Protein AF-A0AAW0NZB1-F1 (afdb_monomer_lite)

Foldseek 3Di:
DDDPDPADDDDPPDDCPQWDWDDDPPDIDIHGPPDDQVPFDKDWDWDDDPPDIDTDDIDTDGDDDPVDPVPPPCPPPPPPDPPVVVVVVVVCVVVVVVVVVVVVVVVVVVVVVVVVVVVVVVVVVVVVVVVVVVVVVPPPPPPDDDDDDDDDDDDDDDDDDDDDD

InterPro domains:
  IPR013106 Immunoglobulin V-set domain [PF07686] (17-64)
  IPR013783 Immunoglobulin-like fold [G3DSA:2.60.40.10] (5-89)
  IPR036179 Immunoglobulin-like domain superfamily [SSF48726] (19-67)

Sequence (165 aa):
MCDVEIKPSYCFGFKNKKFEMGTNITDVFLTISEVNVSDSGLYFCGFFMKTNIVLGETTRLSVVDASDPTQSAVTENSPKDNRFREIFFLTSIALGSLSLILCVAVILLSLRNNRLQKVNKELQTRANEVASEELNYAAVKMKSTTRSQTSDRQTEPHVIYSSTR

pLDDT: mean 71.8, std 19.12, range [30.34, 97.0]

Radius of gyration: 45.68 Å; chains: 1; bounding box: 113×47×102 Å

Structure (mmCIF, N/CA/C/O backbone):
data_AF-A0AAW0NZB1-F1
#
_entry.id   AF-A0AAW0NZB1-F1
#
loop_
_atom_site.group_PDB
_atom_site.id
_atom_site.type_symbol
_atom_site.label_atom_id
_atom_site.label_alt_id
_atom_site.label_comp_id
_atom_site.label_asym_id
_atom_site.label_entity_id
_atom_site.label_seq_id
_atom_site.pdbx_PDB_ins_code
_atom_site.Cartn_x
_atom_site.Cartn_y
_atom_site.Cartn_z
_atom_site.occupancy
_atom_site.B_iso_or_equiv
_atom_site.auth_seq_id
_atom_site.auth_comp_id
_atom_site.auth_asym_id
_atom_site.auth_atom_id
_atom_site.pdbx_PDB_model_num
ATOM 1 N N . MET A 1 1 ? -15.059 9.042 -11.119 1.00 30.34 1 MET A N 1
ATOM 2 C CA . MET A 1 1 ? -15.746 8.036 -10.287 1.00 30.34 1 MET A CA 1
ATOM 3 C C . MET A 1 1 ? -15.193 6.704 -10.742 1.00 30.34 1 MET A C 1
ATOM 5 O O . MET A 1 1 ? -15.323 6.424 -11.921 1.00 30.34 1 MET A O 1
ATOM 9 N N . CYS A 1 2 ? -14.452 5.988 -9.899 1.00 48.34 2 CYS A N 1
ATOM 10 C CA . CYS A 1 2 ? -13.971 4.655 -10.264 1.00 48.34 2 CYS A CA 1
ATOM 11 C C . CYS A 1 2 ? -15.089 3.664 -9.931 1.00 48.34 2 CYS A C 1
ATOM 13 O O . CYS A 1 2 ? -15.572 3.657 -8.798 1.00 48.34 2 CYS A O 1
ATOM 15 N N . ASP A 1 3 ? -15.542 2.939 -10.950 1.00 38.91 3 ASP A N 1
ATOM 16 C CA . ASP A 1 3 ? -16.677 2.022 -10.905 1.00 38.91 3 ASP A CA 1
ATOM 17 C C . ASP A 1 3 ? -16.427 0.801 -10.011 1.00 38.91 3 ASP A C 1
ATOM 19 O O . ASP A 1 3 ? -15.294 0.380 -9.775 1.00 38.91 3 ASP A O 1
ATOM 23 N N . VAL A 1 4 ? -17.530 0.232 -9.518 1.00 46.50 4 VAL A N 1
ATOM 24 C CA . VAL A 1 4 ? -17.585 -0.985 -8.697 1.00 46.50 4 VAL A CA 1
ATOM 25 C C . VAL A 1 4 ? -17.457 -2.211 -9.606 1.00 46.50 4 VAL A C 1
ATOM 27 O O . VAL A 1 4 ? -18.379 -2.995 -9.787 1.00 46.50 4 VAL A O 1
ATOM 30 N N . GLU A 1 5 ? -16.280 -2.358 -10.193 1.00 48.47 5 GLU A N 1
ATOM 31 C CA . GLU A 1 5 ? -15.723 -3.616 -10.673 1.00 48.47 5 GLU A CA 1
ATOM 32 C C . GLU A 1 5 ? -14.246 -3.522 -10.277 1.00 48.47 5 GLU A C 1
ATOM 34 O O . GLU A 1 5 ? -13.559 -2.605 -10.723 1.00 48.47 5 GLU A O 1
ATOM 39 N N . ILE A 1 6 ? -13.772 -4.348 -9.331 1.00 63.56 6 ILE A N 1
ATOM 40 C CA . ILE A 1 6 ? -12.441 -4.181 -8.707 1.00 63.56 6 ILE A CA 1
ATOM 41 C C . ILE A 1 6 ? -11.366 -4.647 -9.697 1.00 63.56 6 ILE A C 1
ATOM 43 O O . ILE A 1 6 ? -10.738 -5.688 -9.538 1.00 63.56 6 ILE A O 1
ATOM 47 N N . LYS A 1 7 ? -11.197 -3.892 -10.777 1.00 68.50 7 LYS A N 1
ATOM 48 C CA . LYS A 1 7 ? -10.157 -4.065 -11.775 1.00 68.50 7 LYS A CA 1
ATOM 49 C C . LYS A 1 7 ? -9.262 -2.832 -11.711 1.00 68.50 7 LYS A C 1
ATOM 51 O O . LYS A 1 7 ? -9.770 -1.713 -11.809 1.00 68.50 7 LYS A O 1
ATOM 56 N N . PRO A 1 8 ? -7.943 -2.999 -11.532 1.00 74.94 8 PRO A N 1
ATOM 57 C CA . PRO A 1 8 ? -7.038 -1.866 -11.491 1.00 74.94 8 PRO A CA 1
ATOM 58 C C . PRO A 1 8 ? -7.104 -1.121 -12.825 1.00 74.94 8 PRO A C 1
ATOM 60 O O . PRO A 1 8 ? -7.060 -1.718 -13.903 1.00 74.94 8 PRO A O 1
ATOM 63 N N . SER A 1 9 ? -7.227 0.200 -12.744 1.00 78.62 9 SER A N 1
ATOM 64 C CA . SER A 1 9 ? -7.278 1.083 -13.902 1.00 78.62 9 SER A CA 1
ATOM 65 C C . SER A 1 9 ? -6.035 1.954 -13.949 1.00 78.62 9 SER A C 1
ATOM 67 O O . SER A 1 9 ? -5.599 2.487 -12.929 1.00 78.62 9 SER A O 1
ATOM 69 N N . TYR A 1 10 ? -5.503 2.157 -15.146 1.00 83.38 10 TYR A N 1
ATOM 70 C CA . TYR A 1 10 ? -4.397 3.075 -15.367 1.00 83.38 10 TYR A CA 1
ATOM 71 C C . TYR A 1 10 ? -4.885 4.522 -15.424 1.00 83.38 10 TYR A C 1
ATOM 73 O O . TYR A 1 10 ? -5.968 4.805 -15.941 1.00 83.38 10 TYR A O 1
ATOM 81 N N . CYS A 1 11 ? -4.058 5.451 -14.941 1.00 80.06 11 CYS A N 1
ATOM 82 C CA . CYS A 1 11 ? -4.295 6.876 -15.143 1.00 80.06 11 CYS A CA 1
ATOM 83 C C . CYS A 1 11 ? -4.297 7.223 -16.639 1.00 80.06 11 CYS A C 1
ATOM 85 O O . CYS A 1 11 ? -3.591 6.609 -17.444 1.00 80.06 11 CYS A O 1
ATOM 87 N N . PHE A 1 12 ? -5.073 8.243 -17.008 1.00 77.31 12 PHE A N 1
ATOM 88 C CA . PHE A 1 12 ? -5.166 8.698 -18.391 1.00 77.31 12 PHE A CA 1
ATOM 89 C C . PHE A 1 12 ? -3.782 9.057 -18.959 1.00 77.31 12 PHE A C 1
ATOM 91 O O . PHE A 1 12 ? -3.005 9.768 -18.325 1.00 77.31 12 PHE A O 1
ATOM 98 N N . GLY A 1 13 ? -3.476 8.552 -20.159 1.00 75.38 13 GLY A N 1
ATOM 99 C CA . GLY A 1 13 ? -2.193 8.768 -20.837 1.00 75.38 13 GLY A CA 1
ATOM 100 C C . GLY A 1 13 ? -1.079 7.785 -20.458 1.00 75.38 13 GLY A C 1
ATOM 101 O O . GLY A 1 13 ? -0.032 7.783 -21.107 1.00 75.38 13 GLY A O 1
ATOM 102 N N . PHE A 1 14 ? -1.293 6.914 -19.469 1.00 80.56 14 PHE A N 1
ATOM 103 C CA . PHE A 1 14 ? -0.327 5.879 -19.116 1.00 80.56 14 PHE A CA 1
ATOM 104 C C . PHE A 1 14 ? -0.380 4.698 -20.097 1.00 80.56 14 PHE A C 1
ATOM 106 O O . PHE A 1 14 ? -1.452 4.185 -20.420 1.00 80.56 14 PHE A O 1
ATOM 113 N N . LYS A 1 15 ? 0.787 4.239 -20.564 1.00 75.12 15 LYS A N 1
ATOM 114 C CA . LYS A 1 15 ? 0.907 3.085 -21.468 1.00 75.12 15 LYS A CA 1
ATOM 115 C C . LYS A 1 15 ? 1.214 1.820 -20.665 1.00 75.12 15 LYS A C 1
ATOM 117 O O . LYS A 1 15 ? 2.303 1.664 -20.126 1.00 75.12 15 LYS A O 1
ATOM 122 N N . ASN A 1 16 ? 0.276 0.884 -20.653 1.00 70.25 16 ASN A N 1
ATOM 123 C CA . ASN A 1 16 ? 0.281 -0.345 -19.854 1.00 70.25 16 ASN A CA 1
ATOM 124 C C . ASN A 1 16 ? 1.114 -1.512 -20.426 1.00 70.25 16 ASN A C 1
ATOM 126 O O . ASN A 1 16 ? 0.802 -2.666 -20.163 1.00 70.25 16 ASN A O 1
ATOM 130 N N . LYS A 1 17 ? 2.152 -1.252 -21.230 1.00 80.56 17 LYS A N 1
ATOM 131 C CA . LYS A 1 17 ? 2.950 -2.345 -21.824 1.00 80.56 17 LYS A CA 1
ATOM 132 C C . LYS A 1 17 ? 3.973 -2.933 -20.856 1.00 80.56 17 LYS A C 1
ATOM 134 O O . LYS A 1 17 ? 4.192 -4.133 -20.849 1.00 80.56 17 LYS A O 1
ATOM 139 N N . LYS A 1 18 ? 4.611 -2.061 -20.074 1.00 89.81 18 LYS A N 1
ATOM 140 C CA . LYS A 1 18 ? 5.716 -2.416 -19.179 1.00 89.81 18 LYS A CA 1
ATOM 141 C C . LYS A 1 18 ? 5.250 -2.713 -17.755 1.00 89.81 18 LYS A C 1
ATOM 143 O O . LYS A 1 18 ? 5.797 -3.585 -17.093 1.00 89.81 18 LYS A O 1
ATOM 148 N N . PHE A 1 19 ? 4.240 -1.971 -17.306 1.00 90.44 19 PHE A N 1
ATOM 149 C CA . PHE A 1 19 ? 3.708 -2.030 -15.952 1.00 90.44 19 PHE A CA 1
ATOM 150 C C . PHE A 1 19 ? 2.319 -2.659 -15.981 1.00 90.44 19 PHE A C 1
ATOM 152 O O . PHE A 1 19 ? 1.356 -2.050 -16.461 1.00 90.44 19 PHE A O 1
ATOM 159 N N . GLU A 1 20 ? 2.216 -3.868 -15.451 1.00 90.94 20 GLU A N 1
ATOM 160 C CA . GLU A 1 20 ? 0.962 -4.582 -15.274 1.00 90.94 20 GLU A CA 1
ATOM 161 C C . GLU A 1 20 ? 0.505 -4.464 -13.820 1.00 90.94 20 GLU A C 1
ATOM 163 O O . GLU A 1 20 ? 1.252 -4.782 -12.896 1.00 90.94 20 GLU A O 1
ATOM 168 N N . MET A 1 21 ? -0.711 -3.959 -13.611 1.00 88.12 21 MET A N 1
ATOM 169 C CA . MET A 1 21 ? -1.321 -3.894 -12.286 1.00 88.12 21 MET A CA 1
ATOM 170 C C . MET A 1 21 ? -2.350 -5.009 -12.147 1.00 88.12 21 MET A C 1
ATOM 172 O O . MET A 1 21 ? -3.208 -5.178 -13.013 1.00 88.12 21 MET A O 1
ATOM 176 N N . GLY A 1 22 ? -2.292 -5.727 -11.031 1.00 86.69 22 GLY A N 1
ATOM 177 C CA . GLY A 1 22 ? -3.232 -6.779 -10.663 1.00 86.69 22 GLY A CA 1
ATOM 178 C C . GLY A 1 22 ? -3.824 -6.537 -9.280 1.00 86.69 22 GLY A C 1
ATOM 179 O O . GLY A 1 22 ? -3.271 -5.801 -8.466 1.00 86.69 22 GLY A O 1
ATOM 180 N N . THR A 1 23 ? -4.955 -7.172 -8.994 1.00 86.31 23 THR A N 1
ATOM 181 C CA . THR A 1 23 ? -5.547 -7.175 -7.654 1.00 86.31 23 THR A CA 1
ATOM 182 C C . THR A 1 23 ? -6.244 -8.503 -7.388 1.00 86.31 23 THR A C 1
ATOM 184 O O . THR A 1 23 ? -6.764 -9.141 -8.301 1.00 86.31 23 THR A O 1
ATOM 187 N N . ASN A 1 24 ? -6.223 -8.920 -6.132 1.00 82.88 24 ASN A N 1
ATOM 188 C CA . ASN A 1 24 ? -7.052 -9.962 -5.550 1.00 82.88 24 ASN A CA 1
ATOM 189 C C . ASN A 1 24 ? -7.829 -9.328 -4.377 1.00 82.88 24 ASN A C 1
ATOM 191 O O . ASN A 1 24 ? -7.587 -8.182 -4.012 1.00 82.88 24 ASN A O 1
ATOM 195 N N . ILE A 1 25 ? -8.746 -10.072 -3.764 1.00 78.44 25 ILE A N 1
ATOM 196 C CA . ILE A 1 25 ? -9.565 -9.663 -2.616 1.00 78.44 25 ILE A CA 1
ATOM 197 C C . ILE A 1 25 ? -8.712 -9.032 -1.505 1.00 78.44 25 ILE A C 1
ATOM 199 O O . ILE A 1 25 ? -9.146 -8.078 -0.866 1.00 78.44 25 ILE A O 1
ATOM 203 N N . THR A 1 26 ? -7.513 -9.566 -1.275 1.00 78.06 26 THR A N 1
ATOM 204 C CA . THR A 1 26 ? -6.618 -9.144 -0.191 1.00 78.06 26 THR A CA 1
ATOM 205 C C . THR A 1 26 ? -5.452 -8.280 -0.649 1.00 78.06 26 THR A C 1
ATOM 207 O O . THR A 1 26 ? -4.952 -7.486 0.141 1.00 78.06 26 THR A O 1
ATOM 210 N N . ASP A 1 27 ? -5.025 -8.413 -1.905 1.00 81.12 27 ASP A N 1
ATOM 211 C CA . ASP A 1 27 ? -3.705 -7.962 -2.341 1.00 81.12 27 ASP A CA 1
ATOM 212 C C . ASP A 1 27 ? -3.755 -7.155 -3.638 1.00 81.12 27 ASP A C 1
ATOM 214 O O . ASP A 1 27 ? -4.635 -7.317 -4.489 1.00 81.12 27 ASP A O 1
ATOM 218 N N . VAL A 1 28 ? -2.753 -6.298 -3.810 1.00 85.19 28 VAL A N 1
ATOM 219 C CA . VAL A 1 28 ? -2.498 -5.554 -5.044 1.00 85.19 28 VAL A CA 1
ATOM 220 C C . VAL A 1 28 ? -1.106 -5.924 -5.534 1.00 85.19 28 VAL A C 1
ATOM 222 O O . VAL A 1 28 ? -0.160 -5.981 -4.752 1.00 85.19 28 VAL A O 1
ATOM 225 N N . PHE A 1 29 ? -0.984 -6.164 -6.834 1.00 87.69 29 PHE A N 1
ATOM 226 C CA . PHE A 1 29 ? 0.248 -6.598 -7.479 1.00 87.69 29 PHE A CA 1
ATOM 227 C C . PHE A 1 29 ? 0.683 -5.568 -8.519 1.00 87.69 29 PHE A C 1
ATOM 229 O O . PHE A 1 29 ? -0.143 -5.054 -9.276 1.00 87.69 29 PHE A O 1
ATOM 236 N N . LEU A 1 30 ? 1.986 -5.299 -8.576 1.00 90.19 30 LEU A N 1
ATOM 237 C CA . LEU A 1 30 ? 2.618 -4.549 -9.655 1.00 90.19 30 LEU A CA 1
ATOM 238 C C . LEU A 1 30 ? 3.701 -5.425 -10.281 1.00 90.19 30 LEU A C 1
ATOM 240 O O . LEU A 1 30 ? 4.672 -5.790 -9.620 1.00 90.19 30 LEU A O 1
ATOM 244 N N . THR A 1 31 ? 3.541 -5.731 -11.560 1.00 91.94 31 THR A N 1
ATOM 245 C CA . THR A 1 31 ? 4.512 -6.479 -12.355 1.00 91.94 31 THR A CA 1
ATOM 246 C C . THR A 1 31 ? 5.180 -5.532 -13.343 1.00 91.94 31 THR A C 1
ATOM 248 O O . THR A 1 31 ? 4.511 -4.861 -14.128 1.00 91.94 31 THR A O 1
ATOM 251 N N . ILE A 1 32 ? 6.511 -5.472 -13.301 1.00 93.00 32 ILE A N 1
ATOM 252 C CA . ILE A 1 32 ? 7.329 -4.652 -14.198 1.00 93.00 32 ILE A CA 1
ATOM 253 C C . ILE A 1 32 ? 8.074 -5.605 -15.129 1.00 93.00 32 ILE A C 1
ATOM 255 O O . ILE A 1 32 ? 8.956 -6.342 -14.693 1.00 93.00 32 ILE A O 1
ATOM 259 N N . SER A 1 33 ? 7.691 -5.622 -16.401 1.00 92.69 33 SER A N 1
ATOM 260 C CA . SER A 1 33 ? 8.384 -6.387 -17.441 1.00 92.69 33 SER A CA 1
ATOM 261 C C . SER A 1 33 ? 9.565 -5.584 -17.988 1.00 92.69 33 SER A C 1
ATOM 263 O O . SER A 1 33 ? 9.532 -4.357 -17.953 1.00 92.69 33 SER A O 1
ATOM 265 N N . GLU A 1 34 ? 10.597 -6.253 -18.513 1.00 90.38 34 GLU A N 1
ATOM 266 C CA . GLU A 1 34 ? 11.764 -5.590 -19.133 1.00 90.38 34 GLU A CA 1
ATOM 267 C C . GLU A 1 34 ? 12.394 -4.507 -18.230 1.00 90.38 34 GLU A C 1
ATOM 269 O O . GLU A 1 34 ? 12.534 -3.337 -18.604 1.00 90.38 34 GLU A O 1
ATOM 274 N N . VAL A 1 35 ? 12.724 -4.903 -16.999 1.00 90.38 35 VAL A N 1
ATOM 275 C CA . VAL A 1 35 ? 13.264 -4.011 -15.967 1.00 90.38 35 VAL A CA 1
ATOM 276 C C . VAL A 1 35 ? 14.588 -3.385 -16.425 1.00 90.38 35 VAL A C 1
ATOM 278 O O . VAL A 1 35 ? 15.487 -4.082 -16.892 1.00 90.38 35 VAL A O 1
ATOM 281 N N . ASN A 1 36 ? 14.718 -2.069 -16.272 1.00 91.94 36 ASN A N 1
ATOM 282 C CA . ASN A 1 36 ? 15.905 -1.290 -16.610 1.00 91.94 36 ASN A CA 1
ATOM 283 C C . ASN A 1 36 ? 16.331 -0.384 -15.443 1.00 91.94 36 ASN A C 1
ATOM 285 O O . ASN A 1 36 ? 15.583 -0.178 -14.491 1.00 91.94 36 ASN A O 1
ATOM 289 N N . VAL A 1 37 ? 17.540 0.183 -15.520 1.00 90.56 37 VAL A N 1
ATOM 290 C CA . VAL A 1 37 ? 18.085 1.059 -14.463 1.00 90.56 37 VAL A CA 1
ATOM 291 C C . VAL A 1 37 ? 17.161 2.249 -14.169 1.00 90.56 37 VAL A C 1
ATOM 293 O O . VAL A 1 37 ? 17.033 2.654 -13.014 1.00 90.56 37 VAL A O 1
ATOM 296 N N . SER A 1 38 ? 16.462 2.768 -15.185 1.00 90.19 38 SER A N 1
ATOM 297 C CA . SER A 1 38 ? 15.507 3.877 -15.052 1.00 90.19 38 SER A CA 1
ATOM 298 C C . SER A 1 38 ? 14.228 3.522 -14.288 1.00 90.19 38 SER A C 1
ATOM 300 O O . SER A 1 38 ? 13.502 4.435 -13.905 1.00 90.19 38 SER A O 1
ATOM 302 N N . ASP A 1 39 ? 13.956 2.239 -14.037 1.00 92.00 39 ASP A N 1
ATOM 303 C CA . ASP A 1 39 ? 12.850 1.807 -13.174 1.00 92.00 39 ASP A CA 1
ATOM 304 C C . ASP A 1 39 ? 13.208 1.864 -11.689 1.00 92.00 39 ASP A C 1
ATOM 306 O O . ASP A 1 39 ? 12.335 1.671 -10.840 1.00 92.00 39 ASP A O 1
ATOM 310 N N . SER A 1 40 ? 14.477 2.108 -11.353 1.00 93.00 40 SER A N 1
ATOM 311 C CA . SER A 1 40 ? 14.894 2.283 -9.965 1.00 93.00 40 SER A CA 1
ATOM 312 C C . SER A 1 40 ? 14.162 3.466 -9.337 1.00 93.00 40 SER A C 1
ATOM 314 O O . SER A 1 40 ? 14.091 4.553 -9.909 1.00 93.00 40 SER A O 1
ATOM 316 N N . GLY A 1 41 ? 13.637 3.279 -8.133 1.00 92.69 41 GLY A N 1
ATOM 317 C CA . GLY A 1 41 ? 12.852 4.302 -7.462 1.00 92.69 41 GLY A CA 1
ATOM 318 C C . GLY A 1 41 ? 12.058 3.772 -6.280 1.00 92.69 41 GLY A C 1
ATOM 319 O O . GLY A 1 41 ? 12.182 2.616 -5.873 1.00 92.69 41 GLY A O 1
ATOM 320 N N . LEU A 1 42 ? 11.240 4.657 -5.715 1.00 91.31 42 LEU A N 1
ATOM 321 C CA . LEU A 1 42 ? 10.289 4.324 -4.662 1.00 91.31 42 LEU A CA 1
ATOM 322 C C . LEU A 1 42 ? 8.931 4.003 -5.284 1.00 91.31 42 LEU A C 1
ATOM 324 O O . LEU A 1 42 ? 8.385 4.796 -6.051 1.00 91.31 42 LEU A O 1
ATOM 328 N N . TYR A 1 43 ? 8.387 2.856 -4.908 1.00 91.38 43 TYR A N 1
ATOM 329 C CA . TYR A 1 43 ? 7.082 2.366 -5.312 1.00 91.38 43 TYR A CA 1
ATOM 330 C C . TYR A 1 43 ? 6.160 2.372 -4.098 1.00 91.38 43 TYR A C 1
ATOM 332 O O . TYR A 1 43 ? 6.511 1.870 -3.029 1.00 91.38 43 TYR A O 1
ATOM 340 N N . PHE A 1 44 ? 4.976 2.950 -4.268 1.00 88.81 44 PHE A N 1
ATOM 341 C CA . PHE A 1 44 ? 3.990 3.109 -3.206 1.00 88.81 44 PHE A CA 1
ATOM 342 C C . PHE A 1 44 ? 2.739 2.325 -3.575 1.00 88.81 44 PHE A C 1
ATOM 344 O O . PHE A 1 44 ? 2.188 2.511 -4.661 1.00 88.81 44 PHE A O 1
ATOM 351 N N . CYS A 1 45 ? 2.266 1.480 -2.665 1.00 86.81 45 CYS A N 1
ATOM 352 C CA . CYS A 1 45 ? 0.905 0.967 -2.736 1.00 86.81 45 CYS A CA 1
ATOM 353 C C . CYS A 1 45 ? -0.027 1.920 -1.980 1.00 86.81 45 CYS A C 1
ATOM 355 O O . CYS A 1 45 ? 0.386 2.622 -1.058 1.00 86.81 45 CYS A O 1
ATOM 357 N N . GLY A 1 46 ? -1.292 1.986 -2.373 1.00 82.19 46 GLY A N 1
ATOM 358 C CA . GLY A 1 46 ? -2.263 2.833 -1.697 1.00 82.19 46 GLY A CA 1
ATOM 359 C C . GLY A 1 46 ? -3.634 2.749 -2.337 1.00 82.19 46 GLY A C 1
ATOM 360 O O . GLY A 1 46 ? -3.781 2.266 -3.459 1.00 82.19 46 GLY A O 1
ATOM 361 N N . PHE A 1 47 ? -4.645 3.219 -1.619 1.00 76.62 47 PHE A N 1
ATOM 362 C CA . PHE A 1 47 ? -6.022 3.238 -2.098 1.00 76.62 47 PHE A CA 1
ATOM 363 C C . PHE A 1 47 ? -6.670 4.595 -1.841 1.00 76.62 47 PHE A C 1
ATOM 365 O O . PHE A 1 47 ? -6.337 5.324 -0.901 1.00 76.62 47 PHE A O 1
ATOM 372 N N . PHE A 1 48 ? -7.615 4.939 -2.712 1.00 74.38 48 PHE A N 1
ATOM 373 C CA . PHE A 1 48 ? -8.394 6.161 -2.599 1.00 74.38 48 PHE A CA 1
ATOM 374 C C . PHE A 1 48 ? -9.596 5.923 -1.685 1.00 74.38 48 PHE A C 1
ATOM 376 O O . PHE A 1 48 ? -10.458 5.096 -1.974 1.00 74.38 48 PHE A O 1
ATOM 383 N N . MET A 1 49 ? -9.684 6.691 -0.601 1.00 76.12 49 MET A N 1
ATOM 384 C CA . MET A 1 49 ? -10.865 6.773 0.255 1.00 76.12 49 MET A CA 1
ATOM 385 C C . MET A 1 49 ? -11.511 8.143 0.075 1.00 76.12 49 MET A C 1
ATOM 387 O O . MET A 1 49 ? -11.090 9.131 0.682 1.00 76.12 49 MET A O 1
ATOM 391 N N . LYS A 1 50 ? -12.567 8.204 -0.745 1.00 79.06 50 LYS A N 1
ATOM 392 C CA . LYS A 1 50 ? -13.257 9.452 -1.120 1.00 79.06 50 LYS A CA 1
ATOM 393 C C . LYS A 1 50 ? -12.289 10.455 -1.769 1.00 79.06 50 LYS A C 1
ATOM 395 O O . LYS A 1 50 ? -11.963 10.304 -2.939 1.00 79.06 50 LYS A O 1
ATOM 400 N N . THR A 1 51 ? -11.839 11.463 -1.019 1.00 75.12 51 THR A N 1
ATOM 401 C CA . THR A 1 51 ? -10.902 12.513 -1.455 1.00 75.12 51 THR A CA 1
ATOM 402 C C . THR A 1 51 ? -9.491 12.332 -0.898 1.00 75.12 51 THR A C 1
ATOM 404 O O . THR A 1 51 ? -8.606 13.107 -1.239 1.00 75.12 51 THR A O 1
ATOM 407 N N . ASN A 1 52 ? -9.275 11.347 -0.023 1.00 76.44 52 ASN A N 1
ATOM 408 C CA . ASN A 1 52 ? -7.991 11.113 0.627 1.00 76.44 52 ASN A CA 1
ATOM 409 C C . ASN A 1 52 ? -7.287 9.908 0.009 1.00 76.44 52 ASN A C 1
ATOM 411 O O . ASN A 1 52 ? -7.924 8.911 -0.338 1.00 76.44 52 ASN A O 1
ATOM 415 N N . ILE A 1 53 ? -5.963 9.995 -0.077 1.00 81.94 53 ILE A N 1
ATOM 416 C CA . ILE A 1 53 ? -5.101 8.882 -0.467 1.00 81.94 53 ILE A CA 1
ATOM 417 C C . ILE A 1 53 ? -4.518 8.295 0.809 1.00 81.94 53 ILE A C 1
ATOM 419 O O . ILE A 1 53 ? -3.881 9.007 1.584 1.00 81.94 53 ILE A O 1
ATOM 423 N N . VAL A 1 54 ? -4.736 7.001 1.021 1.00 81.81 54 VAL A N 1
ATOM 424 C CA . VAL A 1 54 ? -4.045 6.249 2.066 1.00 81.81 54 VAL A CA 1
ATOM 425 C C . VAL A 1 54 ? -2.914 5.490 1.391 1.00 81.81 54 VAL A C 1
ATOM 427 O O . VAL A 1 54 ? -3.169 4.592 0.589 1.00 81.81 54 VAL A O 1
ATOM 430 N N . LEU A 1 55 ? -1.676 5.889 1.680 1.00 85.44 55 LEU A N 1
ATOM 431 C CA . LEU A 1 55 ? -0.476 5.203 1.210 1.00 85.44 55 LEU A CA 1
ATOM 432 C C . LEU A 1 55 ? -0.095 4.108 2.208 1.00 85.44 55 LEU A C 1
ATOM 434 O O . LEU A 1 55 ? -0.108 4.332 3.419 1.00 85.44 55 LEU A O 1
ATOM 438 N N . GLY A 1 56 ? 0.213 2.929 1.684 1.00 80.56 56 GLY A N 1
ATOM 439 C C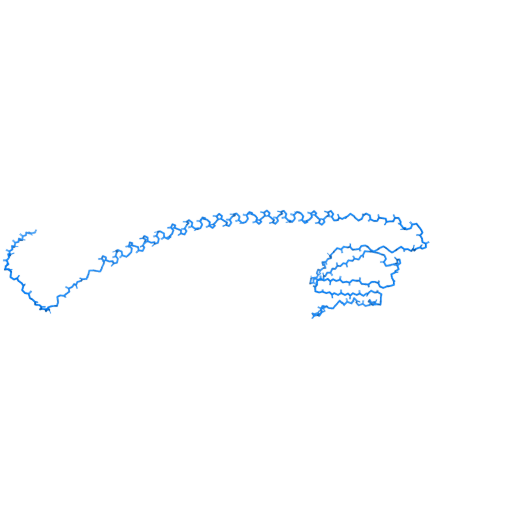A . GLY A 1 56 ? 0.784 1.815 2.421 1.00 80.56 56 GLY A CA 1
ATOM 440 C C . GLY A 1 56 ? 2.306 1.905 2.505 1.00 80.56 56 GLY A C 1
ATOM 441 O O . GLY A 1 56 ? 2.906 2.977 2.388 1.00 80.56 56 GLY A O 1
ATOM 442 N N . GLU A 1 57 ? 2.932 0.754 2.730 1.00 80.44 57 GLU A N 1
ATOM 443 C CA . GLU A 1 57 ? 4.382 0.641 2.852 1.00 80.44 57 GLU A CA 1
ATOM 444 C C . GLU A 1 57 ? 5.091 1.004 1.536 1.00 80.44 57 GLU A C 1
ATOM 446 O O . GLU A 1 57 ? 4.608 0.732 0.434 1.00 80.44 57 GLU A O 1
ATOM 451 N N . THR A 1 58 ? 6.245 1.663 1.654 1.00 86.12 58 THR A N 1
ATOM 452 C CA . THR A 1 58 ? 7.055 2.071 0.501 1.00 86.12 58 THR A CA 1
ATOM 453 C C . THR A 1 58 ? 8.068 0.986 0.175 1.00 86.12 58 THR A C 1
ATOM 455 O O . THR A 1 58 ? 8.884 0.624 1.016 1.00 86.12 58 THR A O 1
ATOM 458 N N . THR A 1 59 ? 8.062 0.514 -1.067 1.00 90.69 59 THR A N 1
ATOM 459 C CA . THR A 1 59 ? 9.047 -0.447 -1.572 1.00 90.69 59 THR A CA 1
ATOM 460 C C . THR A 1 59 ? 10.093 0.283 -2.405 1.00 90.69 59 THR A C 1
ATOM 462 O O . THR A 1 59 ? 9.747 0.990 -3.349 1.00 90.69 59 THR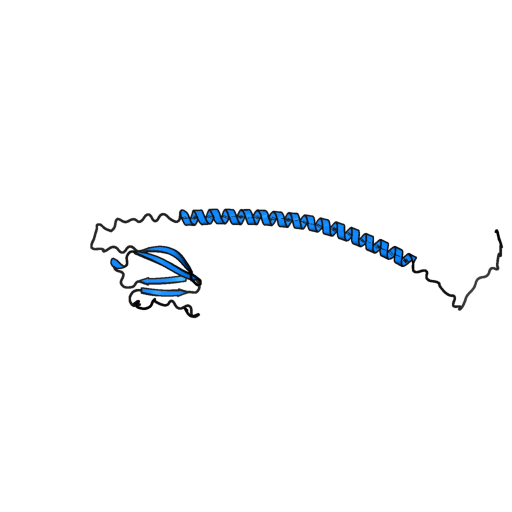 A O 1
ATOM 465 N N . ARG A 1 60 ? 11.382 0.116 -2.093 1.00 91.56 60 ARG A N 1
ATOM 466 C CA . ARG A 1 60 ? 12.469 0.642 -2.930 1.00 91.56 60 ARG A CA 1
ATOM 467 C C . ARG A 1 60 ? 12.938 -0.423 -3.914 1.00 91.56 60 ARG A C 1
ATOM 469 O O . ARG A 1 60 ? 13.353 -1.503 -3.507 1.00 91.56 60 ARG A O 1
ATOM 476 N N . LEU A 1 61 ? 12.900 -0.096 -5.202 1.00 92.75 61 LEU A N 1
ATOM 477 C CA . LEU A 1 61 ? 13.485 -0.899 -6.270 1.00 92.75 61 LEU A CA 1
ATOM 478 C C . LEU A 1 61 ? 14.800 -0.248 -6.702 1.00 92.75 61 LEU A C 1
ATOM 480 O O . LEU A 1 61 ? 14.824 0.931 -7.050 1.00 92.75 61 LEU A O 1
ATOM 484 N N . SER A 1 62 ? 15.889 -1.010 -6.685 1.00 91.56 62 SER A N 1
ATOM 485 C CA . SER A 1 62 ? 17.197 -0.578 -7.178 1.00 91.56 62 SER A CA 1
ATOM 486 C C . SER A 1 62 ? 17.671 -1.587 -8.211 1.00 91.56 62 SER A C 1
ATOM 488 O O . SER A 1 62 ? 17.926 -2.742 -7.877 1.00 91.56 62 SER A O 1
ATOM 490 N N . VAL A 1 63 ? 17.763 -1.158 -9.464 1.00 90.88 63 VAL A N 1
ATOM 491 C CA . VAL A 1 63 ? 18.201 -1.980 -10.591 1.00 90.88 63 VAL A CA 1
ATOM 492 C C . VAL A 1 63 ? 19.635 -1.592 -10.909 1.00 90.88 63 VAL A C 1
ATOM 494 O O . VAL A 1 63 ? 19.918 -0.430 -11.195 1.00 90.88 63 VAL A O 1
ATOM 497 N N . VAL A 1 64 ? 20.539 -2.563 -10.836 1.00 87.75 64 VAL A N 1
ATOM 498 C CA . VAL A 1 64 ? 21.969 -2.362 -11.083 1.00 87.75 64 VAL A CA 1
ATOM 499 C C . VAL A 1 64 ? 22.315 -2.915 -12.457 1.00 87.75 64 VAL A C 1
ATOM 501 O O . VAL A 1 64 ? 21.864 -4.004 -12.815 1.00 87.75 64 VAL A O 1
ATOM 504 N N . ASP A 1 65 ? 23.114 -2.172 -13.220 1.00 82.44 65 ASP A N 1
ATOM 505 C CA . ASP A 1 65 ? 23.660 -2.667 -14.479 1.00 82.44 65 ASP A CA 1
ATOM 506 C C . ASP A 1 65 ? 24.859 -3.583 -14.206 1.00 82.44 65 ASP A C 1
ATOM 508 O O . ASP A 1 65 ? 25.800 -3.210 -13.503 1.00 82.44 65 ASP A O 1
ATOM 512 N N . ALA A 1 66 ? 24.835 -4.789 -14.770 1.00 74.25 66 ALA A N 1
ATOM 513 C CA . ALA A 1 66 ? 25.889 -5.780 -14.582 1.00 74.25 66 ALA A CA 1
ATOM 514 C C . ALA A 1 66 ? 27.236 -5.333 -15.180 1.00 74.25 66 ALA A C 1
ATOM 516 O O . ALA A 1 66 ? 28.276 -5.882 -14.815 1.00 74.25 66 ALA A O 1
ATOM 517 N N . SER A 1 67 ? 27.238 -4.344 -16.083 1.00 75.06 67 SER A N 1
ATOM 518 C CA . SER A 1 67 ? 28.468 -3.788 -16.655 1.00 75.06 67 SER A CA 1
ATOM 519 C C . SER A 1 67 ? 29.180 -2.769 -15.762 1.00 75.06 67 SER A C 1
ATOM 521 O O . SER A 1 67 ? 30.310 -2.400 -16.079 1.00 75.06 67 SER A O 1
ATOM 523 N N . ASP A 1 68 ? 28.557 -2.308 -14.672 1.00 66.62 68 ASP A N 1
ATOM 524 C CA . ASP A 1 68 ? 29.159 -1.331 -13.762 1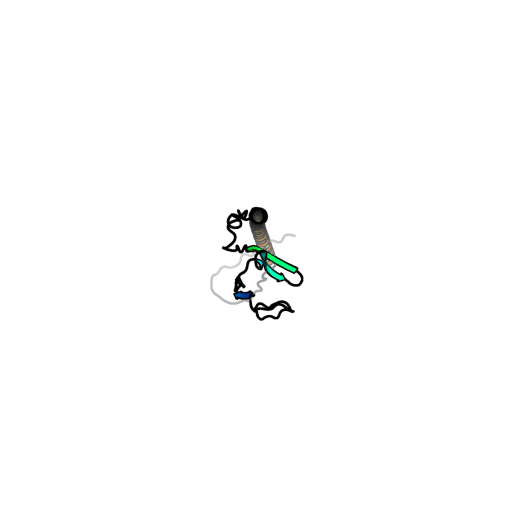.00 66.62 68 ASP A CA 1
ATOM 525 C C . ASP A 1 68 ? 29.511 -1.965 -12.398 1.00 66.62 68 ASP A C 1
ATOM 527 O O . ASP A 1 68 ? 28.666 -2.062 -11.499 1.00 66.62 68 ASP A O 1
ATOM 531 N N . PRO A 1 69 ? 30.774 -2.389 -12.194 1.00 60.06 69 PRO A N 1
ATOM 532 C CA . PRO A 1 69 ? 31.207 -3.040 -10.958 1.00 60.06 69 PRO A CA 1
ATOM 533 C C . PRO A 1 69 ? 31.198 -2.108 -9.735 1.00 60.06 69 PRO A C 1
ATOM 535 O O . PRO A 1 69 ? 31.378 -2.584 -8.614 1.00 60.06 69 PRO A O 1
ATOM 538 N N . THR A 1 70 ? 30.976 -0.798 -9.903 1.00 63.38 70 THR A N 1
ATOM 539 C CA . THR A 1 70 ? 30.976 0.162 -8.785 1.00 63.38 70 THR A CA 1
ATOM 540 C C . THR A 1 70 ? 29.647 0.238 -8.026 1.00 63.38 70 THR A C 1
ATOM 542 O O . THR A 1 70 ? 29.620 0.699 -6.886 1.00 63.38 70 THR A O 1
ATOM 545 N N . GLN A 1 71 ? 28.548 -0.264 -8.602 1.00 57.72 71 GLN A N 1
ATOM 546 C CA . GLN A 1 71 ? 27.195 -0.102 -8.047 1.00 57.72 71 GLN A CA 1
ATOM 547 C C . GLN A 1 71 ? 26.705 -1.287 -7.193 1.00 57.72 71 GLN A C 1
ATOM 549 O O . GLN A 1 71 ? 25.685 -1.183 -6.512 1.00 57.72 71 GLN A O 1
ATOM 554 N N . SER A 1 72 ? 27.451 -2.396 -7.150 1.00 54.91 72 SER A N 1
ATOM 555 C CA . SER A 1 72 ? 27.080 -3.612 -6.396 1.00 54.91 72 SER A CA 1
ATOM 556 C C . SER A 1 72 ? 27.214 -3.482 -4.866 1.00 54.91 72 SER A C 1
ATOM 558 O O . SER A 1 72 ? 26.904 -4.423 -4.140 1.00 54.91 72 SER A O 1
ATOM 560 N N . ALA A 1 73 ? 27.672 -2.332 -4.357 1.00 52.50 73 ALA A N 1
ATOM 561 C CA . ALA A 1 73 ? 27.959 -2.107 -2.937 1.00 52.50 73 ALA A CA 1
ATOM 562 C C . ALA A 1 73 ? 26.910 -1.253 -2.198 1.00 52.50 73 ALA A C 1
ATOM 564 O O . ALA A 1 73 ? 27.182 -0.773 -1.098 1.00 52.50 73 ALA A O 1
ATOM 565 N N . VAL A 1 74 ? 25.707 -1.059 -2.749 1.00 56.03 74 VAL A N 1
ATOM 566 C CA . VAL A 1 74 ? 24.599 -0.466 -1.979 1.00 56.03 74 VAL A CA 1
ATOM 567 C C . VAL A 1 74 ? 23.838 -1.587 -1.277 1.00 56.03 74 VAL A C 1
ATOM 569 O O . VAL A 1 74 ? 22.716 -1.940 -1.632 1.00 56.03 74 VAL A O 1
ATOM 572 N N . THR A 1 75 ? 24.480 -2.168 -0.263 1.00 48.28 75 THR A N 1
ATOM 573 C CA . THR A 1 75 ? 23.797 -2.949 0.769 1.00 48.28 75 THR A CA 1
ATOM 574 C C . THR A 1 75 ? 22.907 -1.977 1.528 1.00 48.28 75 THR A C 1
ATOM 576 O O . THR A 1 75 ? 23.343 -1.289 2.452 1.00 48.28 75 THR A O 1
ATOM 579 N N . GLU A 1 76 ? 21.660 -1.848 1.088 1.00 50.94 76 GLU A N 1
ATOM 580 C CA . GLU A 1 76 ? 20.683 -1.059 1.809 1.00 50.94 76 GLU A CA 1
ATOM 581 C C . GLU A 1 76 ? 20.326 -1.824 3.081 1.00 50.94 76 GLU A C 1
ATOM 583 O O . GLU A 1 76 ? 19.498 -2.735 3.104 1.00 50.94 76 GLU A O 1
ATOM 588 N N . ASN A 1 77 ? 21.007 -1.453 4.162 1.00 45.81 77 ASN A N 1
ATOM 589 C CA . ASN A 1 77 ? 20.522 -1.640 5.514 1.00 45.81 77 ASN A CA 1
ATOM 590 C C . ASN A 1 77 ? 19.194 -0.883 5.613 1.00 45.81 77 ASN A C 1
ATOM 592 O O . ASN A 1 77 ? 19.169 0.249 6.086 1.00 45.81 77 ASN A O 1
ATOM 596 N N . SER A 1 78 ? 18.107 -1.472 5.114 1.00 48.25 78 SER A N 1
ATOM 597 C CA . SER A 1 78 ? 16.765 -0.959 5.349 1.00 48.25 78 SER A CA 1
ATOM 598 C C . SER A 1 78 ? 16.559 -0.957 6.864 1.00 48.25 78 SER A C 1
ATOM 600 O O . SER A 1 78 ? 16.587 -2.032 7.483 1.00 48.25 78 SER A O 1
ATOM 602 N N . PRO A 1 79 ? 16.417 0.212 7.514 1.00 47.28 79 PRO A N 1
ATOM 603 C CA . PRO A 1 79 ? 16.050 0.258 8.912 1.00 47.28 79 PRO A CA 1
ATOM 604 C C . PRO A 1 79 ? 14.603 -0.220 8.968 1.00 47.28 79 PRO A C 1
ATOM 606 O O . PRO A 1 79 ? 13.684 0.557 8.722 1.00 47.28 79 PRO A O 1
ATOM 609 N N . LYS A 1 80 ? 14.408 -1.512 9.251 1.00 49.97 80 LYS A N 1
ATOM 610 C CA . LYS A 1 80 ? 13.096 -2.076 9.566 1.00 49.97 80 LYS A CA 1
ATOM 611 C C . LYS A 1 80 ? 12.422 -1.178 10.599 1.00 49.97 80 LYS A C 1
ATOM 613 O O . LYS A 1 80 ? 12.845 -1.140 11.751 1.00 49.97 80 LYS A O 1
ATOM 618 N N . ASP A 1 81 ? 11.403 -0.452 10.161 1.00 55.88 81 ASP A N 1
ATOM 619 C CA . ASP A 1 81 ? 10.232 -0.066 10.937 1.00 55.88 81 ASP A CA 1
ATOM 620 C C . ASP A 1 81 ? 10.453 0.275 12.410 1.00 55.88 81 ASP A C 1
ATOM 622 O O . ASP A 1 81 ? 9.821 -0.277 13.310 1.00 55.88 81 ASP A O 1
ATOM 626 N N . ASN A 1 82 ? 11.305 1.253 12.700 1.00 59.56 82 ASN A N 1
ATOM 627 C CA . ASN A 1 82 ? 11.328 1.817 14.050 1.00 59.56 82 ASN A CA 1
ATOM 628 C C . ASN A 1 82 ? 10.044 2.614 14.315 1.00 59.56 82 ASN A C 1
ATOM 630 O O . ASN A 1 82 ? 9.443 2.481 15.375 1.00 59.56 82 ASN A O 1
ATOM 634 N N . ARG A 1 83 ? 9.571 3.366 13.313 1.00 63.50 83 ARG A N 1
ATOM 635 C CA . ARG A 1 83 ? 8.400 4.250 13.423 1.00 63.50 83 ARG A CA 1
ATOM 636 C C . ARG A 1 83 ? 7.075 3.498 13.438 1.00 63.50 83 ARG A C 1
ATOM 638 O O . ARG A 1 83 ? 6.231 3.803 14.274 1.00 63.50 83 ARG A O 1
ATOM 645 N N . PHE A 1 84 ? 6.885 2.515 12.555 1.00 63.59 84 PHE A N 1
ATOM 646 C CA . PHE A 1 84 ? 5.648 1.731 12.547 1.00 63.59 84 PHE A CA 1
ATOM 647 C C . PHE A 1 84 ? 5.515 0.913 13.832 1.00 63.59 84 PHE A C 1
ATOM 649 O O . PHE A 1 84 ? 4.464 0.912 14.466 1.00 63.59 84 PHE A O 1
ATOM 656 N N . ARG A 1 85 ? 6.619 0.309 14.285 1.00 67.62 85 ARG A N 1
ATOM 657 C CA . ARG A 1 85 ? 6.671 -0.434 15.542 1.00 67.62 85 ARG A CA 1
ATOM 658 C C . ARG A 1 85 ? 6.387 0.461 16.754 1.00 67.62 85 ARG A C 1
ATOM 660 O O . ARG A 1 85 ? 5.626 0.069 17.630 1.00 67.62 85 ARG A O 1
ATOM 667 N N . GLU A 1 86 ? 6.936 1.672 16.791 1.00 72.25 86 GLU A N 1
ATOM 668 C CA . GLU A 1 86 ? 6.680 2.647 17.858 1.00 72.25 86 GLU A CA 1
ATOM 669 C C . GLU A 1 86 ? 5.210 3.104 17.890 1.00 72.25 86 GLU A C 1
ATOM 671 O O . GLU A 1 86 ? 4.584 3.088 18.949 1.00 72.25 86 GLU A O 1
ATOM 676 N N . ILE A 1 87 ? 4.614 3.405 16.731 1.00 77.62 87 ILE A N 1
ATOM 677 C CA . ILE A 1 87 ? 3.189 3.761 16.623 1.00 77.62 87 ILE A CA 1
ATOM 678 C C . ILE A 1 87 ? 2.298 2.582 17.039 1.00 77.62 87 ILE A C 1
ATOM 680 O O . ILE A 1 87 ? 1.330 2.769 17.781 1.00 77.62 87 ILE A O 1
ATOM 684 N N . PHE A 1 88 ? 2.626 1.363 16.611 1.00 78.38 88 PHE A N 1
ATOM 685 C CA . PHE A 1 88 ? 1.869 0.161 16.958 1.00 78.38 88 PHE A CA 1
ATOM 686 C C . PHE A 1 88 ? 1.922 -0.130 18.465 1.00 78.38 88 PHE A C 1
ATOM 688 O O . PHE A 1 88 ? 0.901 -0.436 19.078 1.00 78.38 88 PHE A O 1
ATOM 695 N N . PHE A 1 89 ? 3.083 0.048 19.104 1.00 83.44 89 PHE A N 1
ATOM 696 C CA . PHE A 1 89 ? 3.204 -0.105 20.555 1.00 83.44 89 PHE A CA 1
ATOM 697 C C . PHE A 1 89 ? 2.432 0.967 21.327 1.00 83.44 89 PHE A C 1
ATOM 699 O O . PHE A 1 89 ? 1.689 0.630 22.249 1.00 83.44 89 PHE A O 1
ATOM 706 N N . LEU A 1 90 ? 2.546 2.242 20.943 1.00 83.44 90 LEU A N 1
ATOM 707 C CA . LEU A 1 90 ? 1.829 3.335 21.610 1.00 83.44 90 LEU A CA 1
ATOM 708 C C . LEU A 1 90 ? 0.308 3.168 21.500 1.00 83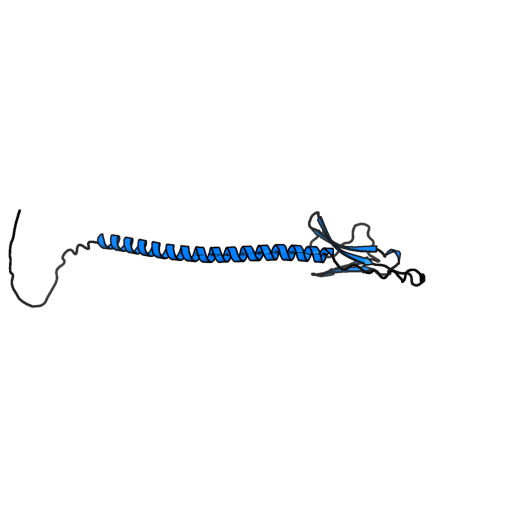.44 90 LEU A C 1
ATOM 710 O O . LEU A 1 90 ? -0.408 3.308 22.493 1.00 83.44 90 LEU A O 1
ATOM 714 N N . THR A 1 91 ? -0.188 2.816 20.312 1.00 85.69 91 THR A N 1
ATOM 715 C CA . THR A 1 91 ? -1.623 2.584 20.080 1.00 85.69 91 THR A CA 1
ATOM 716 C C . THR A 1 91 ? -2.129 1.341 20.810 1.00 85.69 91 THR A C 1
ATOM 718 O O . THR A 1 91 ? -3.183 1.401 21.444 1.00 85.69 91 THR A O 1
ATOM 721 N N . SER A 1 92 ? -1.362 0.245 20.815 1.00 90.69 92 SER A N 1
ATOM 722 C CA . SER A 1 92 ? -1.702 -0.971 21.562 1.00 90.69 92 SER A CA 1
ATOM 723 C C . SER A 1 92 ? -1.786 -0.723 23.070 1.00 90.69 92 SER A C 1
ATOM 725 O O . SER A 1 92 ? -2.702 -1.228 23.719 1.00 90.69 92 SER A O 1
ATOM 727 N N . ILE A 1 93 ? -0.857 0.049 23.643 1.00 92.06 93 ILE A N 1
ATOM 728 C CA . ILE A 1 93 ? -0.858 0.375 25.077 1.00 92.06 93 ILE A CA 1
ATOM 729 C C . ILE A 1 93 ? -2.049 1.279 25.419 1.00 92.06 93 ILE A C 1
ATOM 731 O O . ILE A 1 93 ? -2.751 1.036 26.406 1.00 92.06 93 ILE A O 1
ATOM 735 N N . ALA A 1 94 ? -2.316 2.298 24.598 1.00 93.56 94 ALA A N 1
ATOM 736 C CA . ALA A 1 94 ? -3.426 3.222 24.819 1.00 93.56 94 ALA A CA 1
ATOM 737 C C . ALA A 1 94 ? -4.789 2.510 24.752 1.00 93.56 94 ALA A C 1
ATOM 739 O O . ALA A 1 94 ? -5.605 2.648 25.663 1.00 93.56 94 ALA A O 1
ATOM 740 N N . LEU A 1 95 ? -5.021 1.692 23.720 1.00 92.62 95 LEU A N 1
ATOM 741 C CA . LEU A 1 95 ? -6.270 0.941 23.567 1.00 92.62 95 LEU A CA 1
ATOM 742 C C . LEU A 1 95 ? -6.420 -0.153 24.631 1.00 92.62 95 LEU A C 1
ATOM 744 O O . LEU A 1 95 ? -7.503 -0.311 25.194 1.00 92.62 95 LEU A O 1
ATOM 748 N N . GLY A 1 96 ? -5.340 -0.871 24.956 1.00 94.62 96 GLY A N 1
ATOM 749 C CA . GLY A 1 96 ? -5.355 -1.917 25.979 1.00 94.62 96 GLY A CA 1
ATOM 750 C C . GLY A 1 96 ? -5.667 -1.378 27.376 1.00 94.62 96 GLY A C 1
ATOM 751 O O . GLY A 1 96 ? -6.518 -1.929 28.075 1.00 94.62 96 GLY A O 1
ATOM 752 N N . SER A 1 97 ? -5.030 -0.271 27.772 1.00 94.19 97 SER A N 1
ATOM 753 C CA . SER A 1 97 ? -5.270 0.362 29.077 1.00 94.19 97 SER A CA 1
ATOM 754 C C . SER A 1 97 ? -6.684 0.932 29.192 1.00 94.19 97 SER A C 1
ATOM 756 O O . SER A 1 97 ? -7.371 0.652 30.176 1.00 94.19 97 SER A O 1
ATOM 758 N N . LEU A 1 98 ? -7.161 1.654 28.171 1.00 95.75 98 LEU A N 1
ATOM 759 C CA . LEU A 1 98 ? -8.528 2.171 28.141 1.00 95.75 98 LEU A CA 1
ATOM 760 C C . LEU A 1 98 ? -9.553 1.031 28.210 1.00 95.75 98 LEU A C 1
ATOM 762 O O . LEU A 1 98 ? -10.494 1.099 29.000 1.00 95.75 98 LEU A O 1
ATOM 766 N N . SER A 1 99 ? -9.344 -0.044 27.444 1.00 96.00 99 SER A N 1
ATOM 767 C CA . SER A 1 99 ? -10.233 -1.207 27.455 1.00 96.00 99 SER A CA 1
ATOM 768 C C . SER A 1 99 ? -10.264 -1.898 28.821 1.00 96.00 99 SER A C 1
ATOM 770 O O . SER A 1 99 ? -11.340 -2.260 29.289 1.00 96.00 99 SER A O 1
ATOM 772 N N . LEU A 1 100 ? -9.116 -2.058 29.490 1.00 96.38 100 LEU A N 1
ATOM 773 C CA . LEU A 1 100 ? -9.045 -2.640 30.836 1.00 96.38 100 LEU A CA 1
ATOM 774 C C . LEU A 1 100 ? -9.806 -1.799 31.868 1.00 96.38 100 LEU A C 1
ATOM 776 O O . LEU A 1 100 ? -10.592 -2.345 32.643 1.00 96.38 100 LEU A O 1
ATOM 780 N N . ILE A 1 101 ? -9.614 -0.476 31.858 1.00 96.50 101 ILE A N 1
ATOM 781 C CA . ILE A 1 101 ? -10.296 0.449 32.7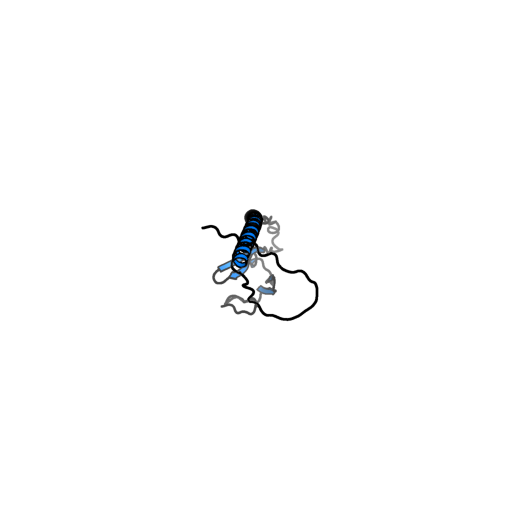76 1.00 96.50 101 ILE A CA 1
ATOM 782 C C . ILE A 1 101 ? -11.815 0.375 32.580 1.00 96.50 101 ILE A C 1
ATOM 784 O O . ILE A 1 101 ? -12.562 0.253 33.555 1.00 96.50 101 ILE A O 1
ATOM 788 N N . LEU A 1 102 ? -12.274 0.397 31.325 1.00 95.81 102 LEU A N 1
ATOM 789 C CA . LEU A 1 102 ? -13.694 0.282 30.993 1.00 95.81 102 LEU A CA 1
ATOM 790 C C . LEU A 1 102 ? -14.282 -1.056 31.453 1.00 95.81 102 LEU A C 1
ATOM 792 O O . LEU A 1 102 ? -15.346 -1.067 32.071 1.00 95.81 102 LEU A O 1
ATOM 796 N N . CYS A 1 103 ? -13.579 -2.171 31.235 1.00 96.38 103 CYS A N 1
ATOM 797 C CA . CYS A 1 103 ? -14.013 -3.488 31.704 1.00 96.38 103 CYS A CA 1
ATOM 798 C C . CYS A 1 103 ? -14.199 -3.522 33.229 1.00 96.38 103 CYS A C 1
ATOM 800 O O . CYS A 1 103 ? -15.234 -3.983 33.713 1.00 96.38 103 CYS A O 1
ATOM 802 N N . VAL A 1 104 ? -13.242 -2.991 33.998 1.00 97.00 104 VAL A N 1
ATOM 803 C CA . VAL A 1 104 ? -13.342 -2.942 35.467 1.00 97.00 104 VAL A CA 1
ATOM 804 C C . VAL A 1 104 ? -14.515 -2.068 35.914 1.00 97.00 104 VAL A C 1
ATOM 806 O O . VAL A 1 104 ? -15.289 -2.480 36.780 1.00 97.00 104 VAL A O 1
ATOM 809 N N . ALA A 1 105 ? -14.699 -0.893 35.305 1.00 96.25 105 ALA A N 1
ATOM 810 C CA . ALA A 1 105 ? -15.819 -0.009 35.616 1.00 96.25 105 ALA A CA 1
ATOM 811 C C . ALA A 1 105 ? -17.173 -0.694 35.363 1.00 96.25 105 ALA A C 1
ATOM 813 O O . ALA A 1 105 ? -18.054 -0.651 36.223 1.00 96.25 105 ALA A O 1
ATOM 814 N N . VAL A 1 106 ? -17.325 -1.389 34.231 1.00 96.12 106 VAL A N 1
ATOM 815 C CA . VAL A 1 106 ? -18.544 -2.146 33.902 1.00 96.12 106 VAL A CA 1
ATOM 816 C C . VAL A 1 106 ? -18.797 -3.263 34.915 1.00 96.12 106 VAL A C 1
ATOM 818 O O . VAL A 1 106 ? -19.936 -3.427 35.353 1.00 96.12 106 VAL A O 1
ATOM 821 N N . ILE A 1 107 ? -17.765 -3.996 35.345 1.00 95.75 107 ILE A N 1
ATOM 822 C CA . ILE A 1 107 ? -17.901 -5.047 36.367 1.00 95.75 107 ILE A CA 1
ATOM 823 C C . ILE A 1 107 ? -18.369 -4.446 37.701 1.00 95.75 107 ILE A C 1
ATOM 825 O O . ILE A 1 107 ? -19.343 -4.926 38.282 1.00 95.75 107 ILE A O 1
ATOM 829 N N . LEU A 1 108 ? -17.737 -3.366 38.172 1.00 94.31 108 LEU A N 1
ATOM 830 C CA . LEU A 1 108 ? -18.112 -2.698 39.426 1.00 94.31 108 LEU A CA 1
ATOM 831 C C . LEU A 1 108 ? -19.544 -2.149 39.383 1.00 94.31 108 LEU A C 1
ATOM 833 O O . LEU A 1 108 ? -20.313 -2.340 40.330 1.00 94.31 108 LEU A O 1
ATOM 837 N N . LEU A 1 109 ? -19.925 -1.508 38.275 1.00 92.12 109 LEU A N 1
ATOM 838 C CA . LEU A 1 109 ? -21.285 -1.014 38.060 1.00 92.12 109 LEU A CA 1
ATOM 839 C C . LEU A 1 109 ? -22.295 -2.162 38.016 1.00 92.12 109 LEU A C 1
ATOM 841 O O . LEU A 1 109 ? -23.350 -2.059 38.638 1.00 92.12 109 LEU A O 1
ATOM 845 N N . SER A 1 110 ? -21.961 -3.275 37.363 1.00 90.56 110 SER A N 1
ATOM 846 C CA . SER A 1 110 ? -22.823 -4.461 37.288 1.00 90.56 110 SER A CA 1
ATOM 847 C C . SER A 1 110 ? -23.050 -5.082 38.666 1.00 90.56 110 SER A C 1
ATOM 849 O O . SER A 1 110 ? -24.184 -5.403 39.027 1.00 90.56 110 SER A O 1
ATOM 851 N N . LEU A 1 111 ? -21.998 -5.184 39.485 1.00 90.69 111 LEU A N 1
ATOM 852 C CA . LEU A 1 111 ? -22.104 -5.662 40.863 1.00 90.69 111 LEU A CA 1
ATOM 853 C C . LEU A 1 111 ? -22.969 -4.726 41.714 1.00 90.69 111 LEU A C 1
ATOM 855 O O . LEU A 1 111 ? -23.859 -5.193 42.427 1.00 90.69 111 LEU A O 1
ATOM 859 N N . ARG A 1 112 ? -22.756 -3.406 41.618 1.00 89.56 112 ARG A N 1
ATOM 860 C CA . ARG A 1 112 ? -23.545 -2.410 42.359 1.00 89.56 112 ARG A CA 1
ATOM 861 C C . ARG A 1 112 ? -25.011 -2.414 41.926 1.00 89.56 112 ARG A C 1
ATOM 863 O O . ARG A 1 112 ? -25.893 -2.393 42.781 1.00 89.56 112 ARG A O 1
ATOM 870 N N . ASN A 1 113 ? -25.277 -2.512 40.626 1.00 86.81 113 ASN A N 1
ATOM 871 C CA . ASN A 1 113 ? -26.629 -2.575 40.083 1.00 86.81 113 ASN A CA 1
ATOM 872 C C . ASN A 1 113 ? -27.357 -3.852 40.522 1.00 86.81 113 ASN A C 1
ATOM 874 O O . ASN A 1 113 ? -28.531 -3.796 40.869 1.00 86.81 113 ASN A O 1
ATOM 878 N N . ASN A 1 114 ? -26.661 -4.990 40.608 1.00 83.94 114 ASN A N 1
ATOM 879 C CA . ASN A 1 114 ? -27.248 -6.225 41.130 1.00 83.94 114 ASN A CA 1
ATOM 880 C C . ASN A 1 114 ? -27.601 -6.116 42.629 1.00 83.94 114 ASN A C 1
ATOM 882 O O . ASN A 1 114 ? -28.645 -6.597 43.067 1.00 83.94 114 ASN A O 1
ATOM 886 N N . ARG A 1 115 ? -26.775 -5.425 43.431 1.00 81.12 115 ARG A N 1
ATOM 887 C CA . ARG A 1 115 ? -27.100 -5.143 44.844 1.00 81.12 115 ARG A CA 1
ATOM 888 C C . ARG A 1 115 ? -28.337 -4.252 44.972 1.00 81.12 115 ARG A C 1
ATOM 890 O O . ARG A 1 115 ? -29.211 -4.558 45.777 1.00 81.12 115 ARG A O 1
ATOM 897 N N . LEU A 1 116 ? -28.434 -3.201 44.155 1.00 78.12 116 LEU A N 1
ATOM 898 C CA . LEU A 1 116 ? -29.588 -2.295 44.136 1.00 78.12 116 LEU A CA 1
ATOM 899 C C . LEU A 1 116 ? -30.862 -2.998 43.652 1.00 78.12 116 LEU A C 1
ATOM 901 O O . LEU A 1 116 ? -31.911 -2.842 44.266 1.00 78.12 116 LEU A O 1
ATOM 905 N N . GLN A 1 117 ? -30.765 -3.836 42.619 1.00 75.75 117 GLN A N 1
ATOM 906 C CA . GLN A 1 117 ? -31.853 -4.704 42.159 1.00 75.75 117 GLN A CA 1
ATOM 907 C C . GLN A 1 117 ? -32.339 -5.639 43.272 1.00 75.75 117 GLN A C 1
ATOM 909 O O . GLN A 1 117 ? -33.544 -5.806 43.437 1.00 75.75 117 GLN A O 1
ATOM 914 N N . LYS A 1 118 ? -31.429 -6.224 44.066 1.00 77.44 118 LYS A N 1
ATOM 915 C CA . LYS A 1 118 ? -31.802 -7.095 45.190 1.00 77.44 118 LYS A CA 1
ATOM 916 C C . LYS A 1 118 ? -32.553 -6.331 46.288 1.00 77.44 118 LYS A C 1
ATOM 918 O O . LYS A 1 118 ? -33.602 -6.793 46.720 1.00 77.44 118 LYS A O 1
ATOM 923 N N . VAL A 1 119 ? -32.066 -5.151 46.680 1.00 77.81 119 VAL A N 1
ATOM 924 C CA . VAL A 1 119 ? -32.740 -4.292 47.674 1.00 77.81 119 VAL A CA 1
ATOM 925 C C . VAL A 1 119 ? -34.104 -3.820 47.165 1.00 77.81 119 VAL A C 1
ATOM 927 O O . VAL A 1 119 ? -35.081 -3.868 47.904 1.00 77.81 119 VAL A O 1
ATOM 930 N N . ASN A 1 120 ? -34.195 -3.423 45.893 1.00 77.31 120 ASN A N 1
ATOM 931 C CA . ASN A 1 120 ? -35.452 -2.978 45.296 1.00 77.31 120 ASN A CA 1
ATOM 932 C C . ASN A 1 120 ? -36.480 -4.116 45.212 1.00 77.31 120 ASN A C 1
ATOM 934 O O . ASN A 1 120 ? -37.641 -3.911 45.545 1.00 77.31 120 ASN A O 1
ATOM 938 N N . LYS A 1 121 ? -36.055 -5.334 44.844 1.00 76.81 121 LYS A N 1
ATOM 939 C CA . LYS A 1 121 ? -36.930 -6.517 44.858 1.00 76.81 121 LYS A CA 1
ATOM 940 C C . LYS A 1 121 ? -37.467 -6.806 46.257 1.00 76.81 121 LYS A C 1
ATOM 942 O O . LYS A 1 121 ? -38.659 -7.059 46.391 1.00 76.81 121 LYS A O 1
ATOM 947 N N . GLU A 1 122 ? -36.636 -6.731 47.297 1.00 75.94 122 GLU A N 1
ATOM 948 C CA . GLU A 1 122 ? -37.099 -6.944 48.676 1.00 75.94 122 GLU A CA 1
ATOM 949 C C . GLU A 1 122 ? -38.067 -5.848 49.145 1.00 75.94 122 GLU A C 1
ATOM 951 O O . GLU A 1 122 ? -39.081 -6.161 49.768 1.00 75.94 122 GLU A O 1
ATOM 956 N N . LEU A 1 123 ? -37.822 -4.583 48.785 1.00 75.25 123 LEU A N 1
ATOM 957 C CA . LEU A 1 123 ? -38.742 -3.482 49.091 1.00 75.25 123 LEU A CA 1
ATOM 958 C C . LEU A 1 123 ? -40.089 -3.637 48.371 1.00 75.25 123 LEU A C 1
ATOM 960 O O . LEU A 1 123 ? -41.140 -3.433 48.970 1.00 75.25 123 LEU A O 1
ATOM 964 N N . GLN A 1 124 ? -40.061 -4.030 47.097 1.00 73.31 124 GLN A N 1
ATOM 965 C CA . GLN A 1 124 ? -41.252 -4.231 46.274 1.00 73.31 124 GLN A CA 1
ATOM 966 C C . GLN A 1 124 ? -42.058 -5.455 46.737 1.00 73.31 124 GLN A C 1
ATOM 968 O O . GLN A 1 124 ? -43.284 -5.428 46.716 1.00 73.31 124 GLN A O 1
ATOM 973 N N . THR A 1 125 ? -41.380 -6.500 47.225 1.00 74.44 125 THR A N 1
ATOM 974 C CA . THR A 1 125 ? -42.036 -7.680 47.815 1.00 74.44 125 THR A CA 1
ATOM 975 C C . THR A 1 125 ? -42.751 -7.307 49.114 1.00 74.44 125 THR A C 1
ATOM 977 O O . THR A 1 125 ? -43.926 -7.628 49.258 1.00 74.44 125 THR A O 1
ATOM 980 N N . ARG A 1 126 ? -42.103 -6.539 50.007 1.00 68.94 126 ARG A N 1
ATOM 981 C CA . ARG A 1 126 ? -42.745 -6.038 51.238 1.00 68.94 126 ARG A CA 1
ATOM 982 C C . ARG A 1 126 ? -43.900 -5.078 50.962 1.00 68.94 126 ARG A C 1
ATOM 984 O O . ARG A 1 126 ? -44.920 -5.153 51.632 1.00 68.94 126 ARG A O 1
ATOM 991 N N . ALA A 1 127 ? -43.761 -4.184 49.983 1.00 69.25 127 ALA A N 1
ATOM 992 C CA . ALA A 1 127 ? -44.835 -3.267 49.605 1.00 69.25 127 ALA A CA 1
ATOM 993 C C . ALA A 1 127 ? -46.060 -4.017 49.050 1.00 69.25 127 ALA A C 1
ATOM 995 O O . ALA A 1 127 ? -47.190 -3.679 49.391 1.00 69.25 127 ALA A O 1
ATOM 996 N N . ASN A 1 128 ? -45.842 -5.065 48.248 1.00 67.69 128 ASN A N 1
ATOM 997 C CA . ASN A 1 128 ? -46.920 -5.907 47.727 1.00 67.69 128 ASN A CA 1
ATOM 998 C C . ASN A 1 128 ? -47.576 -6.775 48.817 1.00 67.69 128 ASN A C 1
ATOM 1000 O O . ASN A 1 128 ? -48.780 -7.005 48.758 1.00 67.69 128 ASN A O 1
ATOM 1004 N N . GLU A 1 129 ? -46.812 -7.244 49.807 1.00 68.50 129 GLU A N 1
ATOM 1005 C CA . GLU A 1 129 ? -47.325 -8.013 50.949 1.00 68.50 129 GLU A CA 1
ATOM 1006 C C . GLU A 1 129 ? -48.224 -7.150 51.851 1.00 68.50 129 GLU A C 1
ATOM 1008 O O . GLU A 1 129 ? -49.365 -7.522 52.110 1.00 68.50 129 GLU A O 1
ATOM 1013 N N . VAL A 1 130 ? -47.775 -5.942 52.213 1.00 66.00 130 VAL A N 1
ATOM 1014 C CA . VAL A 1 130 ? -48.566 -4.982 53.009 1.00 66.00 130 VAL A CA 1
ATOM 1015 C C . VAL A 1 130 ? -49.824 -4.524 52.260 1.00 66.00 130 VAL A C 1
ATOM 1017 O O . VAL A 1 130 ? -50.905 -4.474 52.843 1.00 66.00 130 VAL A O 1
ATOM 1020 N N . ALA A 1 131 ? -49.724 -4.261 50.952 1.00 63.38 131 ALA A N 1
ATOM 1021 C CA . ALA A 1 131 ? -50.890 -3.925 50.131 1.00 63.38 131 ALA A CA 1
ATOM 1022 C C . ALA A 1 131 ? -51.893 -5.093 50.026 1.00 63.38 131 ALA A C 1
ATOM 1024 O O . ALA A 1 131 ? -53.104 -4.874 49.973 1.00 63.38 131 ALA A O 1
ATOM 1025 N N . SER A 1 132 ? -51.412 -6.342 50.018 1.00 59.34 132 SER A N 1
ATOM 1026 C CA . SER A 1 132 ? -52.272 -7.530 50.030 1.00 59.34 132 SER A CA 1
ATOM 1027 C C . SER A 1 132 ? -52.973 -7.737 51.378 1.00 59.34 132 SER A C 1
ATOM 1029 O O . SER A 1 132 ? -54.103 -8.228 51.391 1.00 59.34 132 SER A O 1
ATOM 1031 N N . GLU A 1 133 ? -52.341 -7.388 52.501 1.00 58.44 133 GLU A N 1
ATOM 1032 C CA . GLU A 1 133 ? -52.963 -7.457 53.832 1.00 58.44 133 GLU A CA 1
ATOM 1033 C C . GLU A 1 133 ? -54.028 -6.369 54.032 1.00 58.44 133 GLU A C 1
ATOM 1035 O O . GLU A 1 133 ? -55.119 -6.675 54.521 1.00 58.44 133 GLU A O 1
ATOM 1040 N N . GLU A 1 134 ? -53.786 -5.135 53.572 1.00 55.59 134 GLU A N 1
ATOM 1041 C CA . GLU A 1 134 ? -54.800 -4.066 53.593 1.00 55.59 134 GLU A CA 1
ATOM 1042 C C . GLU A 1 134 ? -56.035 -4.421 52.748 1.00 55.59 134 GLU A C 1
ATOM 1044 O O . GLU A 1 134 ? -57.172 -4.193 53.172 1.00 55.59 134 GLU A O 1
ATOM 1049 N N . LEU A 1 135 ? -55.839 -5.045 51.581 1.00 53.59 135 LEU A N 1
ATOM 1050 C CA . LEU A 1 135 ? -56.942 -5.500 50.726 1.00 53.59 135 LEU A CA 1
ATOM 1051 C C . LEU A 1 135 ? -57.724 -6.679 51.334 1.00 53.59 135 LEU A C 1
ATOM 1053 O O . LEU A 1 135 ? -58.937 -6.769 51.138 1.00 53.59 135 LEU A O 1
ATOM 1057 N N . ASN A 1 136 ? -57.071 -7.556 52.105 1.00 53.84 136 ASN A N 1
ATOM 1058 C CA . ASN A 1 136 ? -57.740 -8.652 52.815 1.00 53.84 136 ASN A CA 1
ATOM 1059 C C . ASN A 1 136 ? -58.531 -8.174 54.045 1.00 53.84 136 ASN A C 1
ATOM 1061 O O . ASN A 1 136 ? -59.553 -8.775 54.374 1.00 53.84 136 ASN A O 1
ATOM 1065 N N . TYR A 1 137 ? -58.118 -7.084 54.698 1.00 54.84 137 TYR A N 1
ATOM 1066 C CA . TYR A 1 137 ? -58.852 -6.492 55.824 1.00 54.84 137 TYR A CA 1
ATOM 1067 C C . TYR A 1 137 ? -60.101 -5.702 55.380 1.00 54.84 137 TYR A C 1
ATOM 1069 O O . TYR A 1 137 ? -61.069 -5.589 56.132 1.00 54.84 137 TYR A O 1
ATOM 1077 N N . ALA A 1 138 ? -60.132 -5.209 54.135 1.00 53.31 138 ALA A N 1
ATOM 1078 C CA . ALA A 1 138 ? -61.297 -4.525 53.564 1.00 53.31 138 ALA A CA 1
ATOM 1079 C C . ALA A 1 138 ? -62.389 -5.479 53.029 1.00 53.31 138 ALA A C 1
ATOM 1081 O O . ALA A 1 138 ? -63.526 -5.059 52.802 1.00 53.31 138 ALA A O 1
ATOM 1082 N N . ALA A 1 139 ? -62.092 -6.770 52.853 1.00 51.44 139 ALA A N 1
ATOM 1083 C CA . ALA A 1 139 ? -63.054 -7.761 52.379 1.00 51.44 139 ALA A CA 1
ATOM 1084 C C . ALA A 1 139 ? -63.809 -8.428 53.546 1.00 51.44 139 ALA A C 1
ATOM 1086 O O . ALA A 1 139 ? -63.717 -9.637 53.772 1.00 51.44 139 ALA A O 1
ATOM 1087 N N . VAL A 1 140 ? -64.617 -7.649 54.276 1.00 48.06 140 VAL A N 1
ATOM 1088 C CA . VAL A 1 140 ? -65.636 -8.204 55.181 1.00 48.06 140 VAL A CA 1
ATOM 1089 C C . VAL A 1 140 ? -66.673 -8.937 54.333 1.00 48.06 140 VAL A C 1
ATOM 1091 O O . VAL A 1 140 ? -67.589 -8.355 53.753 1.00 48.06 140 VAL A O 1
ATOM 1094 N N . LYS A 1 141 ? -66.525 -10.257 54.247 1.00 49.50 141 LYS A N 1
ATOM 1095 C CA . LYS A 1 141 ? -67.512 -11.137 53.630 1.00 49.50 141 LYS A CA 1
ATOM 1096 C C . LYS A 1 141 ? -68.711 -11.243 54.573 1.00 49.50 141 LYS A C 1
ATOM 1098 O O . LYS A 1 141 ? -68.759 -12.113 55.440 1.00 49.50 141 LYS A O 1
ATOM 1103 N N . MET A 1 142 ? -69.685 -10.348 54.413 1.00 46.81 142 MET A N 1
ATOM 1104 C CA . MET A 1 142 ? -70.998 -10.490 55.041 1.00 46.81 142 MET A CA 1
ATOM 1105 C C . MET A 1 142 ? -71.678 -11.735 54.470 1.00 46.81 142 MET A C 1
ATOM 1107 O O . MET A 1 142 ? -72.232 -11.725 53.372 1.00 46.81 142 MET A O 1
ATOM 1111 N N . LYS A 1 143 ? -71.599 -12.844 55.207 1.00 42.41 143 LYS A N 1
ATOM 1112 C CA . LYS A 1 143 ? -72.326 -14.066 54.880 1.00 42.41 143 LYS A CA 1
ATOM 1113 C C . LYS A 1 143 ? -73.786 -13.859 55.282 1.00 42.41 143 LYS A C 1
ATOM 1115 O O . LYS A 1 143 ? -74.155 -14.085 56.431 1.00 42.41 143 LYS A O 1
ATOM 1120 N N . SER A 1 144 ? -74.606 -13.390 54.344 1.00 39.59 144 SER A N 1
ATOM 1121 C CA . SER A 1 144 ? -76.056 -13.397 54.499 1.00 39.59 144 SER A CA 1
ATOM 1122 C C . SER A 1 144 ? -76.568 -14.841 54.503 1.00 39.59 144 SER A C 1
ATOM 1124 O O . SER A 1 144 ? -76.180 -15.688 53.699 1.00 39.59 144 SER A O 1
ATOM 1126 N N . THR A 1 145 ? -77.409 -15.123 55.491 1.00 40.50 145 THR A N 1
ATOM 1127 C CA . THR A 1 145 ? -78.103 -16.385 55.741 1.00 40.50 145 THR A CA 1
ATOM 1128 C C . THR A 1 145 ? -78.795 -16.938 54.494 1.00 40.50 145 THR A C 1
ATOM 1130 O O . THR A 1 145 ? -79.631 -16.267 53.896 1.00 40.50 145 THR A O 1
ATOM 1133 N N . THR A 1 146 ? -78.557 -18.212 54.163 1.00 33.78 146 THR A N 1
ATOM 1134 C CA . THR A 1 146 ? -79.536 -19.038 53.435 1.00 33.78 146 THR A CA 1
ATOM 1135 C C . THR A 1 146 ? -79.494 -20.494 53.920 1.00 33.78 146 THR A C 1
ATOM 1137 O O . THR A 1 146 ? -78.577 -21.260 53.651 1.00 33.78 146 THR A O 1
ATOM 1140 N N . ARG A 1 147 ? -80.532 -20.795 54.701 1.00 39.62 147 ARG A N 1
ATOM 1141 C CA . ARG A 1 147 ? -81.181 -22.057 55.089 1.00 39.62 147 ARG A CA 1
ATOM 1142 C C . ARG A 1 147 ? -81.030 -23.252 54.120 1.00 39.62 147 ARG A C 1
ATOM 1144 O O . ARG A 1 147 ? -81.471 -23.136 52.985 1.00 39.62 147 ARG A O 1
ATOM 1151 N N . SER A 1 148 ? -80.575 -24.414 54.621 1.00 34.06 148 SER A N 1
ATOM 1152 C CA . SER A 1 148 ? -81.277 -25.723 54.528 1.00 34.06 148 SER A CA 1
ATOM 1153 C C . SER A 1 148 ? -80.476 -26.898 55.133 1.00 34.06 148 SER A C 1
ATOM 1155 O O . SER A 1 148 ? -79.344 -27.113 54.725 1.00 34.06 148 SER A O 1
ATOM 1157 N N . GLN A 1 149 ? -81.135 -27.640 56.047 1.00 35.16 149 GLN A N 1
ATOM 1158 C CA . GLN A 1 149 ? -81.143 -29.112 56.268 1.00 35.16 149 GLN A CA 1
ATOM 1159 C C . GLN A 1 149 ? -79.812 -29.868 56.503 1.00 35.16 149 GLN A C 1
ATOM 1161 O O . GLN A 1 149 ? -78.878 -29.721 55.737 1.00 35.16 149 GLN A O 1
ATOM 1166 N N . THR A 1 150 ? -79.618 -30.797 57.448 1.00 30.95 150 THR A N 1
ATOM 1167 C CA . THR A 1 150 ? -80.378 -31.457 58.537 1.00 30.95 150 THR A CA 1
ATOM 1168 C C . THR A 1 150 ? -79.376 -32.408 59.223 1.00 30.95 150 THR A C 1
ATOM 1170 O O . THR A 1 150 ? -78.561 -32.986 58.509 1.00 30.95 150 THR A O 1
ATOM 1173 N N . SER A 1 151 ? -79.477 -32.615 60.546 1.00 32.84 151 SER A N 1
ATOM 1174 C CA . SER A 1 151 ? -79.290 -33.899 61.272 1.00 32.84 151 SER A CA 1
ATOM 1175 C C . SER A 1 151 ? -78.588 -33.738 62.632 1.00 32.84 151 SER A C 1
ATOM 1177 O O . SER A 1 151 ? -77.372 -33.610 62.714 1.00 32.84 151 SER A O 1
ATOM 1179 N N . ASP A 1 152 ? -79.415 -33.796 63.679 1.00 33.69 152 ASP A N 1
ATOM 1180 C CA . ASP A 1 152 ? -79.198 -34.391 65.006 1.00 33.69 152 ASP A CA 1
ATOM 1181 C C . ASP A 1 152 ? -77.941 -34.075 65.834 1.00 33.69 152 ASP A C 1
ATOM 1183 O O . ASP A 1 152 ? -76.915 -34.742 65.729 1.00 33.69 152 ASP A O 1
ATOM 1187 N N . ARG A 1 153 ? -78.115 -33.202 66.840 1.00 39.47 153 ARG A N 1
ATOM 1188 C CA . ARG A 1 153 ? -78.267 -33.610 68.259 1.00 39.47 153 ARG A CA 1
ATOM 1189 C C . ARG A 1 153 ? -78.418 -32.388 69.188 1.00 39.47 153 ARG A C 1
ATOM 1191 O O . ARG A 1 153 ? -77.468 -31.669 69.452 1.00 39.47 153 ARG A O 1
ATOM 1198 N N . GLN A 1 154 ? -79.650 -32.178 69.649 1.00 33.75 154 GLN A N 1
ATOM 1199 C CA . GLN A 1 154 ? -80.068 -31.973 71.047 1.00 33.75 154 GLN A CA 1
ATOM 1200 C C . GLN A 1 154 ? -79.087 -31.284 72.033 1.00 33.75 154 GLN A C 1
ATOM 1202 O O . GLN A 1 154 ? -78.232 -31.960 72.595 1.00 33.75 154 GLN A O 1
ATOM 1207 N N . THR A 1 155 ? -79.314 -29.995 72.333 1.00 39.12 155 THR A N 1
ATOM 1208 C CA . THR A 1 155 ? -79.724 -29.473 73.664 1.00 39.12 155 THR A CA 1
ATOM 1209 C C . THR A 1 155 ? -80.098 -27.981 73.596 1.00 39.12 155 THR A C 1
ATOM 1211 O O . THR A 1 155 ? -79.552 -27.208 72.816 1.00 39.12 155 THR A O 1
ATOM 1214 N N . GLU A 1 156 ? -81.112 -27.634 74.387 1.00 37.34 156 GLU A N 1
ATOM 1215 C CA . GLU A 1 156 ? -81.859 -26.371 74.494 1.00 37.34 156 GLU A CA 1
ATOM 1216 C C . GLU A 1 156 ? -81.094 -25.228 75.226 1.00 37.34 156 GLU A C 1
ATOM 1218 O O . GLU A 1 156 ? -79.955 -25.427 75.648 1.00 37.34 156 GLU A O 1
ATOM 1223 N N . PRO A 1 157 ? -81.667 -24.007 75.344 1.00 48.22 157 PRO A N 1
ATOM 1224 C CA . PRO A 1 157 ? -80.950 -22.743 75.289 1.00 48.22 157 PRO A CA 1
ATOM 1225 C C . PRO A 1 157 ? -80.699 -22.149 76.678 1.00 48.22 157 PRO A C 1
ATOM 1227 O O . PRO A 1 157 ? -81.599 -22.085 77.512 1.00 48.22 157 PRO A O 1
ATOM 1230 N N . HIS A 1 158 ? -79.511 -21.588 76.901 1.00 39.28 158 HIS A N 1
ATOM 1231 C CA . HIS A 1 158 ? -79.313 -20.657 78.010 1.00 39.28 158 HIS A CA 1
ATOM 1232 C C . HIS A 1 158 ? -79.201 -19.232 77.480 1.00 39.28 158 HIS A C 1
ATOM 1234 O O . HIS A 1 158 ? -78.151 -18.762 77.050 1.00 39.28 158 HIS A O 1
ATOM 1240 N N . VAL A 1 159 ? -80.345 -18.553 77.509 1.00 54.28 159 VAL A N 1
ATOM 1241 C CA . VAL A 1 159 ? -80.433 -17.097 77.471 1.00 54.28 159 VAL A CA 1
ATOM 1242 C C . VAL A 1 159 ? -79.762 -16.560 78.734 1.00 54.28 159 VAL A C 1
ATOM 1244 O O . VAL A 1 159 ? -80.138 -16.948 79.839 1.00 54.28 159 VAL A O 1
ATOM 1247 N N . ILE A 1 160 ? -78.813 -15.639 78.581 1.00 49.41 160 ILE A N 1
ATOM 1248 C CA . ILE A 1 160 ? -78.456 -14.678 79.626 1.00 49.41 160 ILE A CA 1
ATOM 1249 C C . ILE A 1 160 ? -78.379 -13.307 78.953 1.00 49.41 160 ILE A C 1
ATOM 1251 O O . ILE A 1 160 ? -77.513 -13.046 78.122 1.00 49.41 160 ILE A O 1
ATOM 1255 N 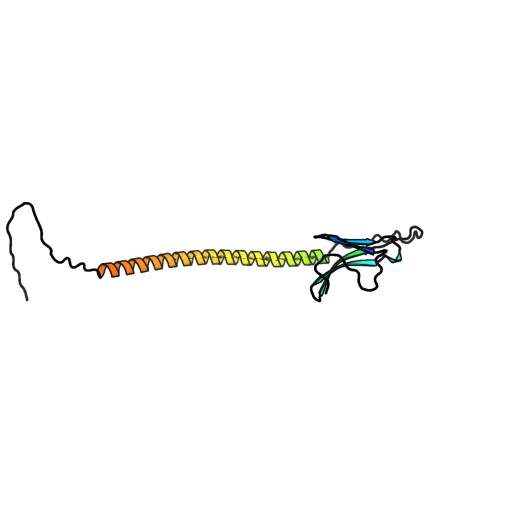N . TYR A 1 161 ? -79.334 -12.449 79.304 1.00 54.03 161 TYR A N 1
ATOM 1256 C CA . TYR A 1 161 ? -79.268 -11.015 79.061 1.00 54.03 161 TYR A CA 1
ATOM 1257 C C . TYR A 1 161 ? -78.231 -10.390 79.998 1.00 54.03 161 TYR A C 1
ATOM 1259 O O . TYR A 1 161 ? -78.228 -10.672 81.194 1.00 54.03 161 TYR A O 1
ATOM 1267 N N . SER A 1 162 ? -77.450 -9.441 79.489 1.00 61.19 162 SER A N 1
ATOM 1268 C CA . SER A 1 162 ? -76.928 -8.350 80.311 1.00 61.19 162 SER A CA 1
ATOM 1269 C C . SER A 1 162 ? -76.863 -7.076 79.477 1.00 61.19 162 SER A C 1
ATOM 1271 O O . SER A 1 162 ? -76.033 -6.938 78.581 1.00 61.19 162 SER A O 1
ATOM 1273 N N . SER A 1 163 ? -77.773 -6.151 79.759 1.00 46.44 163 SER A N 1
ATOM 1274 C CA . SER A 1 163 ? -77.672 -4.751 79.359 1.00 46.44 163 SER A CA 1
ATOM 1275 C C . SER A 1 163 ? -76.777 -4.005 80.340 1.00 46.44 163 SER A C 1
ATOM 1277 O O . SER A 1 163 ? -76.958 -4.184 81.542 1.00 46.44 163 SER A O 1
ATOM 1279 N N . THR A 1 164 ? -75.967 -3.067 79.859 1.00 47.00 164 THR A N 1
ATOM 1280 C CA . THR A 1 164 ? -75.632 -1.850 80.613 1.00 47.00 164 THR A CA 1
ATOM 1281 C C . THR A 1 164 ? -75.336 -0.700 79.650 1.00 47.00 164 THR A C 1
ATOM 1283 O O . THR A 1 164 ? -74.925 -0.924 78.516 1.00 47.00 164 THR A O 1
ATOM 1286 N N . ARG A 1 165 ? -75.661 0.488 80.158 1.00 45.22 165 ARG A N 1
ATOM 1287 C CA . ARG A 1 165 ? -75.842 1.815 79.560 1.00 45.22 165 ARG A CA 1
ATOM 1288 C C . ARG A 1 165 ? -74.678 2.375 78.746 1.00 45.22 165 ARG A C 1
ATOM 1290 O O . ARG A 1 165 ? -73.522 2.125 79.140 1.00 45.22 165 ARG A O 1
#

Organism: NCBI:txid88201

Secondary structure (DSSP, 8-state):
---SS----PPTT--TTSEEEEE-SS-EEEEESS--GGG-EEEEEEEEETTEEEEEEEEEE----TT-TTSTT--------HHHHHHHHHHHHHHHHHHHHHHHHHHHHHHHHHHHHHHHHHHHHHHHHHHHHHHHHH---------------------------